Protein AF-A0A4Y8PPK1-F1 (afdb_monomer_lite)

Organism: NCBI:txid1967502

pLDDT: mean 75.08, std 20.63, range [27.09, 94.75]

Secondary structure (DSSP, 8-state):
----HHHHHHHHHTT--TT-STT--HHHHHHHHHT-HHHHHHHHHTT----HHHHHHHT-GGGGGGGB-TTSPBPGGG-----SS----SS---HHHHHHHHHHHHHHTT-HHHHHHHHHTT--TT---TT-STTTTHHHHHHHHHHHHHHTTS--S----------------

Structure (mmCIF, N/CA/C/O backbone):
data_AF-A0A4Y8PPK1-F1
#
_entry.id   AF-A0A4Y8PPK1-F1
#
loop_
_atom_site.group_PDB
_atom_site.id
_atom_site.type_symbol
_atom_site.label_atom_id
_atom_site.label_alt_id
_atom_site.label_comp_id
_atom_site.label_asym_id
_atom_site.label_entity_id
_atom_site.label_seq_id
_atom_site.pdbx_PDB_ins_code
_atom_site.Cartn_x
_atom_site.Cartn_y
_atom_site.Cartn_z
_atom_site.occupancy
_atom_site.B_iso_or_equiv
_atom_site.auth_seq_id
_atom_site.auth_comp_id
_atom_site.auth_asym_id
_atom_site.auth_atom_id
_atom_site.pdbx_PDB_model_num
ATOM 1 N N . SER A 1 1 ? 12.776 11.755 -15.980 1.00 52.03 1 SER A N 1
ATOM 2 C CA . SER A 1 1 ? 11.490 11.371 -15.370 1.00 52.03 1 SER A CA 1
ATOM 3 C C . SER A 1 1 ? 11.802 10.331 -14.316 1.00 52.03 1 SER A C 1
ATOM 5 O O . SER A 1 1 ? 12.620 9.475 -14.614 1.00 52.03 1 SER A O 1
ATOM 7 N N . ASN A 1 2 ? 11.236 10.409 -13.109 1.00 61.44 2 ASN A N 1
ATOM 8 C CA . ASN A 1 2 ? 11.439 9.364 -12.090 1.00 61.44 2 ASN A CA 1
ATOM 9 C C . ASN A 1 2 ? 10.558 8.123 -12.343 1.00 61.44 2 ASN A C 1
ATOM 11 O O . ASN A 1 2 ? 10.649 7.150 -11.605 1.00 61.44 2 ASN A O 1
ATOM 15 N N . ASP A 1 3 ? 9.715 8.167 -13.379 1.00 78.69 3 ASP A N 1
ATOM 16 C CA . ASP A 1 3 ? 8.834 7.087 -13.830 1.00 78.69 3 ASP A CA 1
ATOM 17 C C . ASP A 1 3 ? 9.440 6.376 -15.059 1.00 78.69 3 ASP A C 1
ATOM 19 O O . ASP A 1 3 ? 8.813 6.266 -16.109 1.00 78.69 3 ASP A O 1
ATOM 23 N N . ASP A 1 4 ? 10.725 6.016 -14.973 1.00 84.19 4 ASP A N 1
ATOM 24 C CA . ASP A 1 4 ? 11.454 5.335 -16.049 1.00 84.19 4 ASP A CA 1
ATOM 25 C C . ASP A 1 4 ? 11.303 3.817 -15.920 1.00 84.19 4 ASP A C 1
ATOM 27 O O . ASP A 1 4 ? 12.045 3.150 -15.195 1.00 84.19 4 ASP A O 1
ATOM 31 N N . THR A 1 5 ? 10.320 3.270 -16.631 1.00 89.56 5 THR A N 1
ATOM 32 C CA . THR A 1 5 ? 10.057 1.832 -16.643 1.00 89.56 5 THR A CA 1
ATOM 33 C C . THR A 1 5 ? 11.152 1.044 -17.349 1.00 89.56 5 THR A C 1
ATOM 35 O O . THR A 1 5 ? 11.393 -0.085 -16.949 1.00 89.56 5 THR A O 1
ATOM 38 N N . ALA A 1 6 ? 11.862 1.617 -18.327 1.00 90.56 6 ALA A N 1
ATOM 39 C CA . ALA A 1 6 ? 12.867 0.885 -19.100 1.00 90.56 6 ALA A CA 1
ATOM 40 C C . ALA A 1 6 ? 14.057 0.465 -18.225 1.00 90.56 6 ALA A C 1
ATOM 42 O O . ALA A 1 6 ? 14.527 -0.670 -18.297 1.00 90.56 6 ALA A O 1
ATOM 43 N N . THR A 1 7 ? 14.506 1.361 -17.342 1.00 89.44 7 THR A N 1
ATOM 44 C CA . THR A 1 7 ? 15.554 1.036 -16.365 1.00 89.44 7 THR A CA 1
ATOM 45 C C . THR A 1 7 ? 15.075 -0.025 -15.367 1.00 89.44 7 THR A C 1
ATOM 47 O O . THR A 1 7 ? 15.826 -0.938 -15.031 1.00 89.44 7 THR A O 1
ATOM 50 N N . VAL A 1 8 ? 13.821 0.055 -14.908 1.00 90.12 8 VAL A N 1
ATOM 51 C CA . VAL A 1 8 ? 13.252 -0.933 -13.976 1.00 90.12 8 VAL A CA 1
ATOM 52 C C . VAL A 1 8 ? 13.096 -2.303 -14.644 1.00 90.12 8 VAL A C 1
ATOM 54 O O . VAL A 1 8 ? 13.474 -3.306 -14.046 1.00 90.12 8 VAL A O 1
ATOM 57 N N . GLU A 1 9 ? 12.605 -2.358 -15.883 1.00 92.56 9 GLU A N 1
ATOM 58 C CA . GLU A 1 9 ? 12.497 -3.588 -16.676 1.00 92.56 9 GLU A CA 1
ATOM 59 C C . GLU A 1 9 ? 13.857 -4.257 -16.837 1.00 92.56 9 GLU A C 1
ATOM 61 O O . GLU A 1 9 ? 13.991 -5.427 -16.495 1.00 92.56 9 GLU A O 1
ATOM 66 N N . LEU A 1 10 ? 14.879 -3.501 -17.252 1.00 93.38 10 LEU A N 1
ATOM 67 C CA . LEU A 1 10 ? 16.241 -4.011 -17.405 1.00 93.38 10 LEU A CA 1
ATOM 68 C C . LEU A 1 10 ? 16.771 -4.642 -16.107 1.00 93.38 10 LEU A C 1
ATOM 70 O O . LEU A 1 10 ? 17.390 -5.704 -16.138 1.00 93.38 10 LEU A O 1
ATOM 74 N N . LEU A 1 11 ? 16.535 -3.997 -14.961 1.00 91.00 11 LEU A N 1
ATOM 75 C CA . LEU A 1 11 ? 16.986 -4.505 -13.666 1.00 91.00 11 LEU A CA 1
ATOM 76 C C . LEU A 1 11 ? 16.257 -5.795 -13.273 1.00 91.00 11 LEU A C 1
ATOM 78 O O . LEU A 1 11 ? 16.903 -6.748 -12.839 1.00 91.00 11 LEU A O 1
ATOM 82 N N . LEU A 1 12 ? 14.933 -5.841 -13.440 1.00 91.50 12 LEU A N 1
ATOM 83 C CA . LEU A 1 12 ? 14.132 -7.029 -13.132 1.00 91.50 12 LEU A CA 1
ATOM 84 C C . LEU A 1 12 ? 14.472 -8.197 -14.066 1.00 91.50 12 LEU A C 1
ATOM 86 O O . LEU A 1 12 ? 14.624 -9.325 -13.605 1.00 91.50 12 LEU A O 1
ATOM 90 N N . ASP A 1 13 ? 14.660 -7.926 -15.357 1.00 93.44 13 ASP A N 1
ATOM 91 C CA . ASP A 1 13 ? 15.071 -8.924 -16.350 1.00 93.44 13 ASP A CA 1
ATOM 92 C C . ASP A 1 13 ? 16.505 -9.421 -16.079 1.00 93.44 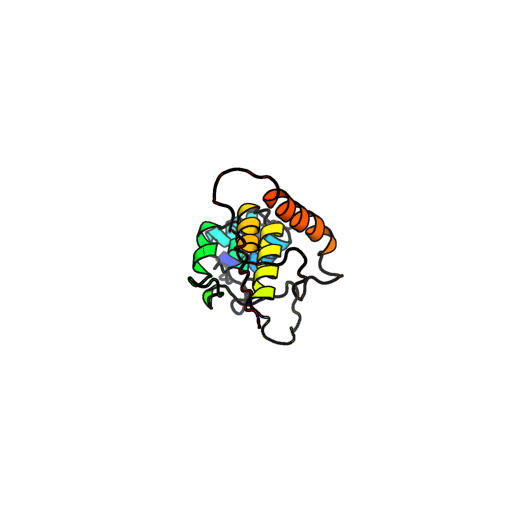13 ASP A C 1
ATOM 94 O O . ASP A 1 13 ? 16.836 -10.574 -16.353 1.00 93.44 13 ASP A O 1
ATOM 98 N N . GLY A 1 14 ? 17.339 -8.579 -15.460 1.00 93.25 14 GLY A N 1
ATOM 99 C CA . GLY A 1 14 ? 18.657 -8.929 -14.926 1.00 93.25 14 GLY A CA 1
ATOM 100 C C . GLY A 1 14 ? 18.634 -9.745 -13.626 1.00 93.25 14 GLY A C 1
ATOM 101 O O . GLY A 1 14 ? 19.698 -10.030 -13.077 1.00 93.25 14 GLY A O 1
ATOM 102 N N . GLY A 1 15 ? 17.456 -10.125 -13.123 1.00 89.44 15 GLY A N 1
ATOM 103 C CA . GLY A 1 15 ? 17.295 -10.940 -11.917 1.00 89.44 15 GLY A CA 1
ATOM 104 C C . GLY A 1 15 ? 17.223 -10.145 -10.612 1.00 89.44 15 GLY A C 1
ATOM 105 O O . GLY A 1 15 ? 17.338 -10.737 -9.537 1.00 89.44 15 GLY A O 1
ATOM 106 N N . ALA A 1 16 ? 17.037 -8.821 -10.668 1.00 88.81 16 ALA A N 1
ATOM 107 C CA . ALA A 1 16 ? 16.739 -8.052 -9.465 1.00 88.81 16 ALA A CA 1
ATOM 108 C C . ALA A 1 16 ? 15.405 -8.511 -8.851 1.00 88.81 16 ALA A C 1
ATOM 110 O O . ALA A 1 16 ? 14.424 -8.753 -9.553 1.00 88.81 16 ALA A O 1
ATOM 111 N N . SER A 1 17 ? 15.364 -8.598 -7.522 1.00 90.06 17 SER A N 1
ATOM 112 C CA . SER A 1 17 ? 14.142 -8.933 -6.790 1.00 90.06 17 SER A CA 1
ATOM 113 C C . SER A 1 17 ? 13.081 -7.843 -6.965 1.00 90.06 17 SER A C 1
ATOM 115 O O . SER A 1 17 ? 13.346 -6.664 -6.714 1.00 90.06 17 SER A O 1
ATOM 117 N N . VAL A 1 18 ? 11.863 -8.249 -7.337 1.00 90.75 18 VAL A N 1
ATOM 118 C CA . VAL A 1 18 ? 10.703 -7.350 -7.477 1.00 90.75 18 VAL A CA 1
ATOM 119 C C . VAL A 1 18 ? 10.308 -6.699 -6.148 1.00 90.75 18 VAL A C 1
ATOM 121 O O . VAL A 1 18 ? 9.905 -5.536 -6.119 1.00 90.75 18 VAL A O 1
ATOM 124 N N . ASP A 1 19 ? 10.508 -7.414 -5.041 1.00 87.88 19 ASP A N 1
ATOM 125 C CA . ASP A 1 19 ? 10.165 -6.965 -3.690 1.00 87.88 19 ASP A CA 1
ATOM 126 C C . ASP A 1 19 ? 11.333 -6.259 -2.984 1.00 87.88 19 ASP A C 1
ATOM 128 O O . ASP A 1 19 ? 11.210 -5.850 -1.830 1.00 87.88 19 ASP A O 1
ATOM 132 N N . GLY A 1 20 ? 12.459 -6.066 -3.675 1.00 82.88 20 GLY A N 1
ATOM 133 C CA . GLY A 1 20 ? 13.658 -5.465 -3.104 1.00 82.88 20 GLY A CA 1
ATOM 134 C C . GLY A 1 20 ? 14.495 -6.460 -2.303 1.00 82.88 20 GLY A C 1
ATOM 135 O O . GLY A 1 20 ? 14.444 -7.671 -2.528 1.00 82.88 20 GLY A O 1
ATOM 136 N N . LEU A 1 21 ? 15.320 -5.932 -1.402 1.00 78.50 21 LEU A N 1
ATOM 137 C CA . LEU A 1 21 ? 16.225 -6.724 -0.570 1.00 78.50 21 LEU A CA 1
ATOM 138 C C . LEU A 1 21 ? 15.538 -7.055 0.763 1.00 78.50 21 LEU A C 1
ATOM 140 O O . LEU A 1 21 ? 14.818 -6.227 1.312 1.00 78.50 21 LEU A O 1
ATOM 144 N N . ASP A 1 22 ? 15.754 -8.261 1.290 1.00 70.75 22 ASP A N 1
ATOM 145 C CA . ASP A 1 22 ? 15.246 -8.697 2.605 1.00 70.75 22 ASP A CA 1
ATOM 146 C C . ASP A 1 22 ? 13.724 -8.484 2.821 1.00 70.75 22 ASP A C 1
ATOM 148 O O . ASP A 1 22 ? 13.265 -8.126 3.920 1.00 70.75 22 ASP A O 1
ATOM 152 N N . ASP A 1 23 ? 12.931 -8.666 1.754 1.00 64.19 23 ASP A N 1
ATOM 153 C CA . ASP A 1 23 ? 11.480 -8.421 1.709 1.00 64.19 23 ASP A CA 1
ATOM 154 C C . ASP A 1 23 ? 11.087 -7.064 2.315 1.00 64.19 23 ASP A C 1
ATOM 156 O O . ASP A 1 23 ? 10.088 -6.913 3.036 1.00 64.19 23 ASP A O 1
ATOM 160 N N . ASP A 1 24 ? 11.911 -6.046 2.081 1.00 70.44 24 ASP A N 1
ATOM 161 C CA . ASP A 1 24 ? 11.640 -4.690 2.529 1.00 70.44 24 ASP A CA 1
ATOM 162 C C . ASP A 1 24 ? 10.542 -4.001 1.704 1.00 70.44 24 ASP A C 1
ATOM 164 O O . ASP A 1 24 ? 10.059 -2.943 2.111 1.00 70.44 24 ASP A O 1
ATOM 168 N N . ARG A 1 25 ? 10.113 -4.618 0.593 1.00 76.75 25 ARG A N 1
ATOM 169 C CA . ARG A 1 25 ? 9.075 -4.148 -0.340 1.00 76.75 25 ARG A CA 1
ATOM 170 C C . ARG A 1 25 ? 9.282 -2.702 -0.792 1.00 76.75 25 ARG A C 1
ATOM 172 O O . ARG A 1 25 ? 8.340 -2.006 -1.183 1.00 76.75 25 ARG A O 1
ATOM 179 N N . ARG A 1 26 ? 10.534 -2.236 -0.749 1.00 79.88 26 ARG A N 1
ATOM 180 C CA . ARG A 1 26 ? 10.895 -0.848 -1.040 1.00 79.88 26 ARG A CA 1
ATOM 181 C C . ARG A 1 26 ? 10.664 -0.429 -2.481 1.00 79.88 26 ARG A C 1
ATOM 183 O O . ARG A 1 26 ? 10.285 0.729 -2.644 1.00 79.88 26 ARG A O 1
ATOM 190 N N . PRO A 1 27 ? 10.850 -1.276 -3.515 1.00 88.06 27 PRO A N 1
ATOM 191 C CA . PRO A 1 27 ? 10.652 -0.826 -4.889 1.00 88.06 27 PRO A CA 1
ATOM 192 C C . PRO A 1 27 ? 9.245 -0.260 -5.108 1.00 88.06 27 PRO A C 1
ATOM 194 O O . PRO A 1 27 ? 9.094 0.869 -5.577 1.00 88.06 27 PRO A O 1
ATOM 197 N N . LEU A 1 28 ? 8.217 -0.996 -4.672 1.00 90.44 28 LEU A N 1
ATOM 198 C CA . LEU A 1 28 ? 6.825 -0.576 -4.824 1.00 90.44 28 LEU A CA 1
ATOM 199 C C . LEU A 1 28 ? 6.462 0.573 -3.874 1.00 90.44 28 LEU A C 1
ATOM 201 O O . LEU A 1 28 ? 5.843 1.547 -4.303 1.00 90.44 28 LEU A O 1
ATOM 205 N N . ALA A 1 29 ? 6.894 0.505 -2.611 1.00 87.75 29 ALA A N 1
ATOM 206 C CA . ALA A 1 29 ? 6.673 1.572 -1.636 1.00 87.75 29 ALA A CA 1
ATOM 207 C C . ALA A 1 29 ? 7.224 2.925 -2.128 1.00 87.75 29 ALA A C 1
ATOM 209 O O . ALA A 1 29 ? 6.545 3.952 -2.067 1.00 87.75 29 ALA A O 1
ATOM 210 N N . GLN A 1 30 ? 8.438 2.927 -2.685 1.00 86.69 30 GLN A N 1
ATOM 211 C CA . GLN A 1 30 ? 9.095 4.133 -3.181 1.00 86.69 30 GLN A CA 1
ATOM 212 C C . GLN A 1 30 ? 8.427 4.677 -4.448 1.00 86.69 30 GLN A C 1
ATOM 214 O O . GLN A 1 30 ? 8.306 5.895 -4.603 1.00 86.69 30 GLN A O 1
ATOM 219 N N . ALA A 1 31 ? 7.961 3.788 -5.331 1.00 89.31 31 ALA A N 1
ATOM 220 C CA . ALA A 1 31 ? 7.208 4.172 -6.517 1.00 89.31 31 ALA A CA 1
ATOM 221 C C . ALA A 1 31 ? 5.887 4.865 -6.138 1.00 89.31 31 ALA A C 1
ATOM 223 O O . ALA A 1 31 ? 5.585 5.930 -6.675 1.00 89.31 31 ALA A O 1
ATOM 224 N N . ILE A 1 32 ? 5.156 4.339 -5.145 1.00 88.94 32 ILE A N 1
ATOM 225 C CA . ILE A 1 32 ? 3.946 4.985 -4.604 1.00 88.94 32 ILE A CA 1
ATOM 226 C C . ILE A 1 32 ? 4.295 6.332 -3.959 1.00 88.94 32 ILE A C 1
ATOM 228 O O . ILE A 1 32 ? 3.627 7.333 -4.210 1.00 88.94 32 ILE A O 1
ATOM 232 N N . TRP A 1 33 ? 5.368 6.388 -3.165 1.00 84.75 33 TRP A N 1
ATOM 233 C CA . TRP A 1 33 ? 5.803 7.605 -2.474 1.00 84.75 33 TRP A CA 1
ATOM 234 C C . TRP A 1 33 ? 6.115 8.767 -3.426 1.00 84.75 33 TRP A C 1
ATOM 236 O O . TRP A 1 33 ? 5.779 9.915 -3.132 1.00 84.75 33 TRP A O 1
ATOM 246 N N . TYR A 1 34 ? 6.752 8.479 -4.564 1.00 83.75 34 TYR A N 1
ATOM 247 C CA . TYR A 1 34 ? 7.078 9.483 -5.581 1.00 83.75 34 TYR A CA 1
ATOM 248 C C . TYR A 1 34 ? 6.010 9.647 -6.670 1.00 83.75 34 TYR A C 1
ATOM 250 O O . TYR A 1 34 ? 6.169 10.510 -7.533 1.00 83.75 34 TYR A O 1
ATOM 258 N N . GLY A 1 35 ? 4.924 8.869 -6.629 1.00 86.25 35 GLY A N 1
ATOM 259 C CA . GLY A 1 35 ? 3.857 8.917 -7.630 1.00 86.25 35 GLY A CA 1
ATOM 260 C C . GLY A 1 35 ? 4.260 8.369 -9.005 1.00 86.25 35 GLY A C 1
ATOM 261 O O . GLY A 1 35 ? 3.664 8.754 -10.012 1.00 86.25 35 GLY A O 1
ATOM 262 N N . CYS A 1 36 ? 5.263 7.489 -9.067 1.00 89.56 36 CYS A N 1
ATOM 263 C CA . CYS A 1 36 ? 5.735 6.843 -10.296 1.00 89.56 36 CYS A CA 1
ATOM 264 C C . CYS A 1 36 ? 4.736 5.767 -10.744 1.00 89.56 36 CYS A C 1
ATOM 266 O O . CYS A 1 36 ? 4.891 4.582 -10.450 1.00 89.56 36 CYS A O 1
ATOM 268 N N . THR A 1 37 ? 3.653 6.198 -11.389 1.00 90.31 37 THR A N 1
ATOM 269 C CA . THR A 1 37 ? 2.490 5.346 -11.670 1.00 90.31 37 THR A CA 1
ATOM 270 C C . THR A 1 37 ? 2.826 4.233 -12.661 1.00 90.31 37 THR A C 1
ATOM 272 O O . THR A 1 37 ? 2.372 3.106 -12.466 1.00 90.31 37 THR A O 1
ATOM 275 N N . ALA A 1 38 ? 3.632 4.503 -13.693 1.00 92.31 38 ALA A N 1
ATOM 276 C CA . ALA A 1 38 ? 4.019 3.472 -14.654 1.00 92.31 38 ALA A CA 1
ATOM 277 C C . ALA A 1 38 ? 4.910 2.405 -13.998 1.00 92.31 38 ALA A C 1
ATOM 279 O O . ALA A 1 38 ? 4.690 1.211 -14.198 1.00 92.31 38 ALA A O 1
ATOM 280 N N . VAL A 1 39 ? 5.844 2.814 -13.133 1.00 92.50 39 VAL A N 1
ATOM 281 C CA . VAL A 1 39 ? 6.673 1.891 -12.343 1.00 92.50 39 VAL A CA 1
ATOM 282 C C . VAL A 1 39 ? 5.830 1.073 -11.357 1.00 92.50 39 VAL A C 1
ATOM 284 O O . VAL A 1 39 ? 6.062 -0.126 -11.222 1.00 92.50 39 VAL A O 1
ATOM 287 N N . VAL A 1 40 ? 4.817 1.668 -10.711 1.00 93.00 40 VAL A N 1
ATOM 288 C CA . VAL A 1 40 ? 3.865 0.926 -9.858 1.00 93.00 40 VAL A CA 1
ATOM 289 C C . VAL A 1 40 ? 3.175 -0.184 -10.655 1.00 93.00 40 VAL A C 1
ATOM 291 O O . VAL A 1 40 ? 3.158 -1.331 -10.212 1.00 93.00 40 VAL A O 1
ATOM 294 N N . GLN A 1 41 ? 2.636 0.133 -11.837 1.00 93.69 41 GLN A N 1
ATOM 295 C CA . GLN A 1 41 ? 1.952 -0.858 -12.676 1.00 93.69 41 GLN A CA 1
ATOM 296 C C . GLN A 1 41 ? 2.898 -1.962 -13.151 1.00 93.69 41 GLN A C 1
ATOM 298 O O . GLN A 1 41 ? 2.530 -3.135 -13.133 1.00 93.69 41 GLN A O 1
ATOM 303 N N . LEU A 1 42 ? 4.130 -1.605 -13.518 1.00 94.12 42 LEU A N 1
ATOM 304 C CA . LEU A 1 42 ? 5.151 -2.570 -13.907 1.00 94.12 42 LEU A CA 1
ATOM 305 C C . LEU A 1 42 ? 5.474 -3.541 -12.763 1.00 94.12 42 LEU A C 1
ATOM 307 O O . LEU A 1 42 ? 5.435 -4.750 -12.964 1.00 94.12 42 LEU A O 1
ATOM 311 N N . LEU A 1 43 ? 5.753 -3.037 -11.558 1.00 92.88 43 LEU A N 1
ATOM 312 C CA . LEU A 1 43 ? 6.079 -3.883 -10.404 1.00 92.88 43 LEU A CA 1
ATOM 313 C C . LEU A 1 43 ? 4.918 -4.821 -10.041 1.00 92.88 43 LEU A C 1
ATOM 315 O O . LEU A 1 43 ? 5.138 -6.002 -9.774 1.00 92.88 43 LEU A O 1
ATOM 319 N N . LEU A 1 44 ? 3.676 -4.333 -10.113 1.00 94.06 44 LEU A N 1
ATOM 320 C CA . LEU A 1 44 ? 2.482 -5.162 -9.929 1.00 94.06 44 LEU A CA 1
ATOM 321 C C . LEU A 1 44 ? 2.362 -6.256 -10.998 1.00 94.06 44 LEU A C 1
ATOM 323 O O . LEU A 1 44 ? 2.094 -7.409 -10.662 1.00 94.06 44 LEU A O 1
ATOM 327 N N . ALA A 1 45 ? 2.604 -5.928 -12.270 1.00 94.62 45 ALA A N 1
ATOM 328 C CA . ALA A 1 45 ? 2.581 -6.897 -13.368 1.00 94.62 45 ALA A CA 1
ATOM 329 C C . ALA A 1 45 ? 3.671 -7.973 -13.230 1.00 94.62 45 ALA A C 1
ATOM 331 O O . ALA A 1 45 ? 3.489 -9.103 -13.679 1.00 94.62 45 ALA A O 1
ATOM 332 N N . ARG A 1 46 ? 4.789 -7.638 -12.576 1.00 93.19 46 ARG A N 1
ATOM 333 C CA . ARG A 1 46 ? 5.889 -8.560 -12.258 1.00 93.19 46 ARG A CA 1
ATOM 334 C C . ARG A 1 46 ? 5.669 -9.340 -10.955 1.00 93.19 46 ARG A C 1
ATOM 336 O O . ARG A 1 46 ? 6.546 -10.096 -10.555 1.00 93.19 46 ARG A O 1
ATOM 343 N N . GLY A 1 47 ? 4.499 -9.202 -10.327 1.00 91.50 47 GLY A N 1
ATOM 344 C CA . GLY A 1 47 ? 4.095 -10.008 -9.176 1.00 91.50 47 GLY A CA 1
ATOM 345 C C . GLY A 1 47 ? 4.587 -9.491 -7.827 1.00 91.50 47 GLY A C 1
ATOM 346 O O . GLY A 1 47 ? 4.765 -10.300 -6.921 1.00 91.50 47 GLY A O 1
ATOM 347 N N . ALA A 1 48 ? 4.799 -8.177 -7.683 1.00 91.88 48 ALA A N 1
ATOM 348 C CA . ALA A 1 48 ? 5.151 -7.572 -6.398 1.00 91.88 48 ALA A CA 1
ATOM 349 C C . ALA A 1 48 ? 4.182 -8.003 -5.283 1.00 91.88 48 ALA A C 1
ATOM 351 O O . ALA A 1 48 ? 2.956 -7.922 -5.440 1.00 91.88 48 ALA A O 1
ATOM 352 N N . SER A 1 49 ? 4.727 -8.441 -4.147 1.00 91.00 49 SER A N 1
ATOM 353 C CA . SER A 1 49 ? 3.917 -8.875 -3.014 1.00 91.00 49 SER A CA 1
ATOM 354 C C . SER A 1 49 ? 3.271 -7.683 -2.309 1.00 91.00 49 SER A C 1
ATOM 356 O O . SER A 1 49 ? 3.889 -6.644 -2.069 1.00 91.00 49 SER A O 1
ATOM 358 N N . LEU A 1 50 ? 1.996 -7.840 -1.952 1.00 92.50 50 LEU A N 1
ATOM 359 C CA . LEU A 1 50 ? 1.214 -6.799 -1.297 1.00 92.50 50 LEU A CA 1
ATOM 360 C C . LEU A 1 50 ? 0.922 -7.191 0.145 1.00 92.50 50 LEU A C 1
ATOM 362 O O . LEU A 1 50 ? 0.349 -8.244 0.415 1.00 92.50 50 LEU A O 1
ATOM 366 N N . ASP A 1 51 ? 1.297 -6.312 1.064 1.00 92.44 51 ASP A N 1
ATOM 367 C CA . ASP A 1 51 ? 0.786 -6.291 2.429 1.00 92.44 51 ASP A CA 1
ATOM 368 C C . ASP A 1 51 ? -0.257 -5.175 2.584 1.00 92.44 51 ASP A C 1
ATOM 370 O O . ASP A 1 51 ? -0.654 -4.546 1.602 1.00 92.44 51 ASP A O 1
ATOM 374 N N . LEU A 1 52 ? -0.726 -4.925 3.810 1.00 93.00 52 LEU A N 1
ATOM 375 C CA . LEU A 1 52 ? -1.772 -3.933 4.064 1.00 93.00 52 LEU A CA 1
ATOM 376 C C . LEU A 1 52 ? -1.390 -2.540 3.548 1.00 93.00 52 LEU A C 1
ATOM 378 O O . LEU A 1 52 ? -2.229 -1.841 2.982 1.00 93.00 52 LEU A O 1
ATOM 382 N N . GLU A 1 53 ? -0.136 -2.140 3.754 1.00 91.31 53 GLU A N 1
ATOM 383 C CA . GLU A 1 53 ? 0.379 -0.833 3.357 1.00 91.31 53 GLU A CA 1
ATOM 384 C C . GLU A 1 53 ? 0.346 -0.667 1.835 1.00 91.31 53 GLU A C 1
ATOM 386 O O . GLU A 1 53 ? -0.214 0.304 1.320 1.00 91.31 53 GLU A O 1
ATOM 391 N N . LEU A 1 54 ? 0.899 -1.641 1.111 1.00 92.75 54 LEU A N 1
ATOM 392 C CA . LEU A 1 54 ? 1.013 -1.577 -0.344 1.00 92.75 54 LEU A CA 1
ATOM 393 C C . LEU A 1 54 ? -0.311 -1.857 -1.042 1.00 92.75 54 LEU A C 1
ATOM 395 O O . LEU A 1 54 ? -0.606 -1.228 -2.056 1.00 92.75 54 LEU A O 1
ATOM 399 N N . ALA A 1 55 ? -1.151 -2.738 -0.498 1.00 94.44 55 ALA A N 1
ATOM 400 C CA . ALA A 1 55 ? -2.512 -2.925 -0.988 1.00 94.44 55 ALA A CA 1
ATOM 401 C C . ALA A 1 55 ? -3.312 -1.621 -0.863 1.00 94.44 55 ALA A C 1
ATOM 403 O O . ALA A 1 55 ? -3.983 -1.211 -1.809 1.00 94.44 55 ALA A O 1
ATOM 404 N N . ALA A 1 56 ? -3.178 -0.915 0.263 1.00 93.38 56 ALA A N 1
ATOM 405 C CA . ALA A 1 56 ? -3.816 0.380 0.449 1.00 93.38 56 ALA A CA 1
ATOM 406 C C . ALA A 1 56 ? -3.273 1.428 -0.536 1.00 93.38 56 ALA A C 1
ATOM 408 O O . ALA A 1 56 ? -4.056 2.117 -1.190 1.00 93.38 56 ALA A O 1
ATOM 409 N N . GLY A 1 57 ? -1.947 1.512 -0.695 1.00 91.69 57 GLY A N 1
ATOM 410 C CA . GLY A 1 57 ? -1.303 2.471 -1.595 1.00 91.69 57 GLY A CA 1
ATOM 411 C C . GLY A 1 57 ? -1.469 2.191 -3.087 1.00 91.69 57 GLY A C 1
ATOM 412 O O . GLY A 1 57 ? -1.413 3.115 -3.887 1.00 91.69 57 GLY A O 1
ATOM 413 N N . THR A 1 58 ? -1.730 0.951 -3.482 1.00 93.25 58 THR A N 1
ATOM 414 C CA . THR A 1 58 ? -2.067 0.601 -4.874 1.00 93.25 58 THR A CA 1
ATOM 415 C C . THR A 1 58 ? -3.571 0.626 -5.141 1.00 93.25 58 THR A C 1
ATOM 417 O O . THR A 1 58 ? -3.997 0.438 -6.277 1.00 93.25 58 THR A O 1
ATOM 420 N N . GLY A 1 59 ? -4.390 0.865 -4.110 1.00 92.44 59 GLY A N 1
ATOM 421 C CA . GLY A 1 59 ? -5.847 0.870 -4.219 1.00 92.44 59 GLY A CA 1
ATOM 422 C C . GLY A 1 59 ? -6.470 -0.518 -4.382 1.00 92.44 59 GLY A C 1
ATOM 423 O O . GLY A 1 59 ? -7.606 -0.621 -4.835 1.00 92.44 59 GLY A O 1
ATOM 424 N N . ARG A 1 60 ? -5.767 -1.587 -3.996 1.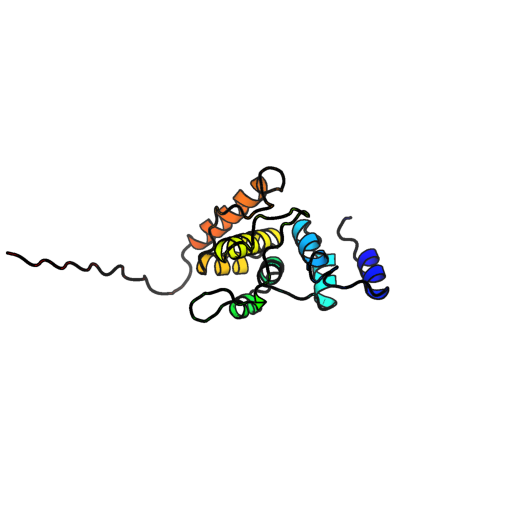00 93.38 60 ARG A N 1
ATOM 425 C CA . ARG A 1 60 ? -6.268 -2.971 -3.977 1.00 93.38 60 ARG A CA 1
ATOM 426 C C . ARG A 1 60 ? -7.177 -3.215 -2.772 1.00 93.38 60 ARG A C 1
ATOM 428 O O . ARG A 1 60 ? -6.846 -3.952 -1.843 1.00 93.38 60 ARG A O 1
ATOM 435 N N . VAL A 1 61 ? -8.329 -2.544 -2.779 1.00 93.25 61 VAL A N 1
ATOM 436 C CA . VAL A 1 61 ? -9.344 -2.599 -1.710 1.00 93.25 61 VAL A CA 1
ATOM 437 C C . VAL A 1 61 ? -9.876 -4.020 -1.509 1.00 93.25 61 VAL A C 1
ATOM 439 O O . VAL A 1 61 ? -10.202 -4.397 -0.387 1.00 93.25 61 VAL A O 1
ATOM 442 N N . ASP A 1 62 ? -9.885 -4.824 -2.574 1.00 94.75 62 ASP A N 1
ATOM 443 C CA . ASP A 1 62 ? -10.236 -6.245 -2.573 1.00 94.75 62 ASP A CA 1
ATOM 444 C C . ASP A 1 62 ? -9.381 -7.078 -1.605 1.00 94.75 62 ASP A C 1
ATOM 446 O O . ASP A 1 62 ? -9.880 -8.033 -1.013 1.00 94.75 62 ASP A O 1
ATOM 450 N N . LEU A 1 63 ? -8.119 -6.689 -1.393 1.00 94.69 63 LEU A N 1
ATOM 451 C CA . LEU A 1 63 ? -7.184 -7.392 -0.511 1.00 94.69 63 LEU A CA 1
ATOM 452 C C . LEU A 1 63 ? -7.221 -6.885 0.934 1.00 94.69 63 LEU A C 1
ATOM 454 O O . LEU A 1 63 ? -6.757 -7.567 1.843 1.00 94.69 63 LEU A O 1
ATOM 458 N N . LEU A 1 64 ? -7.769 -5.694 1.189 1.00 93.75 64 LEU A N 1
ATOM 459 C CA . LEU A 1 64 ? -7.736 -5.112 2.532 1.00 93.75 64 LEU A CA 1
ATOM 460 C C . LEU A 1 64 ? -8.419 -5.987 3.597 1.00 93.75 64 LEU A C 1
ATOM 462 O O . LEU A 1 64 ? -7.878 -6.064 4.699 1.00 93.75 64 LEU A O 1
ATOM 466 N N . PRO A 1 65 ? -9.545 -6.678 3.332 1.00 94.44 65 PRO A N 1
ATOM 467 C CA . PRO A 1 65 ? -10.158 -7.589 4.298 1.00 94.44 65 PRO A CA 1
ATOM 468 C C . PRO A 1 65 ? -9.285 -8.763 4.726 1.00 94.44 65 PRO A C 1
ATOM 470 O O . PRO A 1 65 ? -9.320 -9.105 5.904 1.00 94.44 65 PRO A O 1
ATOM 473 N N . SER A 1 66 ? -8.454 -9.326 3.842 1.00 94.56 66 SER A N 1
ATOM 474 C CA . SER A 1 66 ? -7.654 -10.518 4.171 1.00 94.56 66 SER A CA 1
ATOM 475 C C . SER A 1 66 ? -6.538 -10.263 5.184 1.00 94.56 66 SER A C 1
ATOM 477 O O . SER A 1 66 ? -5.908 -11.202 5.656 1.00 94.56 66 SER A O 1
ATOM 479 N N . PHE A 1 67 ? -6.268 -9.001 5.516 1.00 94.06 67 PHE A N 1
ATOM 480 C CA . PHE A 1 67 ? -5.244 -8.607 6.484 1.00 9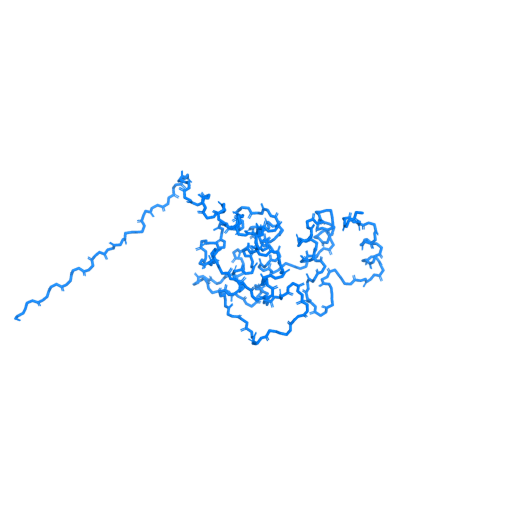4.06 67 PHE A CA 1
ATOM 481 C C . PHE A 1 67 ? -5.760 -8.487 7.920 1.00 94.06 67 PHE A C 1
ATOM 483 O O . PHE A 1 67 ? -4.982 -8.177 8.823 1.00 94.06 67 PHE A O 1
ATOM 490 N N . PHE A 1 68 ? -7.050 -8.731 8.141 1.00 93.06 68 PHE A N 1
ATOM 491 C CA . PHE A 1 68 ? -7.688 -8.603 9.442 1.00 93.06 68 PHE A CA 1
ATOM 492 C C . PHE A 1 68 ? -8.365 -9.908 9.839 1.00 93.06 68 PHE A C 1
ATOM 494 O O . PHE A 1 68 ? -8.929 -10.598 8.994 1.00 93.06 68 PHE A O 1
ATOM 501 N N . ALA A 1 69 ? -8.336 -10.215 11.130 1.00 91.75 69 ALA A N 1
ATOM 502 C CA . ALA A 1 69 ? -9.209 -11.217 11.715 1.00 91.75 69 ALA A CA 1
ATOM 503 C C . ALA A 1 69 ? -10.638 -10.668 11.884 1.00 91.75 69 ALA A C 1
ATOM 505 O O . ALA A 1 69 ? -10.885 -9.464 11.744 1.00 91.75 69 ALA A O 1
ATOM 506 N N . ASP A 1 70 ? -11.574 -11.552 12.232 1.00 88.06 70 ASP A N 1
ATOM 507 C CA . ASP A 1 70 ? -12.989 -11.213 12.435 1.00 88.06 70 ASP A CA 1
ATOM 508 C C . ASP A 1 70 ? -13.207 -10.193 13.567 1.00 88.06 70 ASP A C 1
ATOM 510 O O . ASP A 1 70 ? -1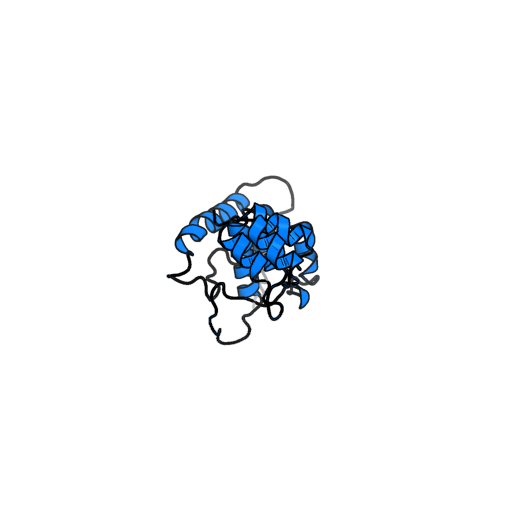4.153 -9.407 13.531 1.00 88.06 70 ASP A O 1
ATOM 514 N N . ASP A 1 71 ? -12.306 -10.164 14.552 1.00 86.38 71 ASP A N 1
ATOM 515 C CA . ASP A 1 71 ? -12.310 -9.210 15.667 1.00 86.38 71 ASP A CA 1
ATOM 516 C C . ASP A 1 71 ? -11.670 -7.850 15.318 1.00 86.38 71 ASP A C 1
ATOM 518 O O . ASP A 1 71 ? -11.647 -6.935 16.143 1.00 86.38 71 ASP A O 1
ATOM 522 N N . GLY A 1 72 ? -11.165 -7.695 14.089 1.00 83.69 72 GLY A N 1
ATOM 523 C CA . GLY A 1 72 ? -10.495 -6.487 13.616 1.00 83.69 72 GLY A CA 1
ATOM 524 C C . GLY A 1 72 ? -9.010 -6.396 13.978 1.00 83.69 72 GLY A C 1
ATOM 525 O O . GLY A 1 72 ? -8.390 -5.363 13.706 1.00 83.69 72 GLY A O 1
ATOM 526 N N . THR A 1 73 ? -8.412 -7.440 14.556 1.00 88.88 73 THR A N 1
ATOM 527 C CA . THR A 1 73 ? -6.962 -7.496 14.785 1.00 88.88 73 THR A CA 1
ATOM 528 C C . THR A 1 73 ? -6.197 -7.694 13.477 1.00 88.88 73 THR A C 1
ATOM 530 O O . THR A 1 73 ? -6.666 -8.360 12.552 1.00 88.88 73 THR A O 1
ATOM 533 N N . LEU A 1 74 ? -5.013 -7.086 13.367 1.00 89.31 74 LEU A N 1
ATOM 534 C CA . LEU A 1 74 ? -4.154 -7.253 12.196 1.00 89.31 74 LEU A CA 1
ATOM 535 C C . LEU A 1 74 ? -3.468 -8.615 12.213 1.00 89.31 74 LEU A C 1
ATOM 537 O O . LEU A 1 74 ? -2.734 -8.953 13.142 1.00 89.31 74 LEU A O 1
ATOM 541 N N . LEU A 1 75 ? -3.626 -9.350 11.118 1.00 90.88 75 LEU A N 1
ATOM 542 C CA . LEU A 1 75 ? -2.947 -10.620 10.911 1.00 90.88 75 LEU A CA 1
ATOM 543 C C . LEU A 1 75 ? -1.451 -10.407 10.631 1.00 90.88 75 LEU A C 1
ATOM 545 O O . LEU A 1 75 ? -1.004 -9.338 10.198 1.00 90.88 75 LEU A O 1
ATOM 549 N N . ALA A 1 76 ? -0.657 -11.463 10.821 1.00 85.38 76 ALA A N 1
ATOM 550 C CA . ALA A 1 76 ? 0.777 -11.446 10.517 1.00 85.38 76 ALA A CA 1
ATOM 551 C C . ALA A 1 76 ? 1.059 -11.092 9.041 1.00 85.38 76 ALA A C 1
ATOM 553 O O . ALA A 1 76 ? 2.015 -10.378 8.741 1.00 85.38 76 ALA A O 1
ATOM 554 N N . GLY A 1 77 ? 0.171 -11.509 8.128 1.00 84.12 77 GLY A N 1
ATOM 555 C CA . GLY A 1 77 ? 0.250 -11.198 6.697 1.00 84.12 77 GLY A CA 1
ATOM 556 C C . GLY A 1 77 ? 0.072 -9.715 6.353 1.00 84.12 77 GLY A C 1
ATOM 557 O O . GLY A 1 77 ? 0.426 -9.305 5.255 1.00 84.12 77 GLY A O 1
ATOM 558 N N . ALA A 1 78 ? -0.407 -8.882 7.285 1.00 85.62 78 ALA A N 1
ATOM 559 C CA . ALA A 1 78 ? -0.612 -7.451 7.058 1.00 85.62 78 ALA A CA 1
ATOM 560 C C . ALA A 1 78 ? 0.692 -6.633 6.967 1.00 85.62 78 ALA A C 1
ATOM 562 O O . ALA A 1 78 ? 0.636 -5.421 6.786 1.00 85.62 78 ALA A O 1
ATOM 563 N N . GLY A 1 79 ? 1.860 -7.276 7.082 1.00 84.00 79 GLY A N 1
ATOM 564 C CA . GLY A 1 79 ? 3.174 -6.647 6.916 1.00 84.00 79 GLY A CA 1
ATOM 565 C C . GLY A 1 79 ? 3.632 -5.863 8.144 1.00 84.00 79 GLY A C 1
ATOM 566 O O . GLY A 1 79 ? 2.825 -5.436 8.962 1.00 84.00 79 GLY A O 1
ATOM 567 N N . ARG A 1 80 ? 4.941 -5.684 8.305 1.00 82.69 80 ARG A N 1
ATOM 568 C CA . ARG A 1 80 ? 5.519 -4.885 9.398 1.00 82.69 80 ARG A CA 1
ATOM 569 C C . ARG A 1 80 ? 5.502 -3.400 9.044 1.00 82.69 80 ARG A C 1
ATOM 571 O O . ARG A 1 80 ? 5.486 -3.050 7.869 1.00 82.69 80 ARG A O 1
ATOM 578 N N . HIS A 1 81 ? 5.552 -2.529 10.044 1.00 78.06 81 HIS A N 1
ATOM 579 C CA . HIS A 1 81 ? 5.743 -1.104 9.788 1.00 78.06 81 HIS A CA 1
ATOM 580 C C . HIS A 1 81 ? 7.133 -0.864 9.190 1.00 78.06 81 HIS A C 1
ATOM 582 O O . HIS A 1 81 ? 8.145 -1.231 9.794 1.00 78.06 81 HIS A O 1
ATOM 588 N N . ARG A 1 82 ? 7.193 -0.218 8.022 1.00 77.19 82 ARG A N 1
ATOM 589 C CA . ARG A 1 82 ? 8.451 0.125 7.356 1.00 77.19 82 ARG A CA 1
ATOM 590 C C . ARG A 1 82 ? 8.575 1.644 7.233 1.00 77.19 82 ARG A C 1
ATOM 592 O O . ARG A 1 82 ? 7.816 2.258 6.487 1.00 77.19 82 ARG A O 1
ATOM 599 N N . PRO A 1 83 ? 9.519 2.284 7.944 1.00 68.88 83 PRO A N 1
ATOM 600 C CA . PRO A 1 83 ? 9.734 3.709 7.768 1.00 68.88 83 PRO A CA 1
ATOM 601 C C . PRO A 1 83 ? 10.267 3.989 6.345 1.00 68.88 83 PRO A C 1
ATOM 603 O O . PRO A 1 83 ? 11.060 3.209 5.811 1.00 68.88 83 PRO A O 1
ATOM 606 N N . PRO A 1 84 ? 9.883 5.125 5.737 1.00 63.66 84 PRO A N 1
ATOM 607 C CA . PRO A 1 84 ? 10.160 5.461 4.338 1.00 63.66 84 PRO A CA 1
ATOM 608 C C . PRO A 1 84 ? 11.637 5.811 4.122 1.00 63.66 84 PRO A C 1
ATOM 610 O O . PRO A 1 84 ? 12.128 5.850 3.001 1.00 63.66 84 PRO A O 1
ATOM 613 N N . VAL A 1 85 ? 12.363 6.061 5.210 1.00 62.03 85 VAL A N 1
ATOM 614 C CA . VAL A 1 85 ? 13.814 6.216 5.245 1.00 62.03 85 VAL A CA 1
ATOM 615 C C . VAL A 1 85 ? 14.388 5.155 6.172 1.00 62.03 85 VAL A C 1
ATOM 617 O O . VAL A 1 85 ? 13.777 4.842 7.194 1.00 62.03 85 VAL A O 1
ATOM 620 N N . ASN A 1 86 ? 15.564 4.619 5.827 1.00 56.38 86 ASN A N 1
ATOM 621 C CA . ASN A 1 86 ? 16.324 3.718 6.694 1.00 56.38 86 ASN A CA 1
ATOM 622 C C . ASN A 1 86 ? 16.609 4.407 8.032 1.00 56.38 86 ASN A C 1
ATOM 624 O O . ASN A 1 86 ? 17.544 5.192 8.165 1.00 56.38 86 ASN A O 1
ATOM 628 N N . GLY A 1 87 ? 15.761 4.130 9.012 1.00 55.91 87 GLY A N 1
ATOM 629 C CA . GLY A 1 87 ? 15.866 4.616 10.372 1.00 55.91 87 GLY A CA 1
ATOM 630 C C . GLY A 1 87 ? 15.527 3.472 11.305 1.00 55.91 87 GLY A C 1
ATOM 631 O O . GLY A 1 87 ? 14.526 2.785 11.106 1.00 55.91 87 GLY A O 1
ATOM 632 N N . SER A 1 88 ? 16.377 3.254 12.303 1.00 55.25 88 SER A N 1
ATOM 633 C CA . SER A 1 88 ? 16.073 2.304 13.366 1.00 55.25 88 SER A CA 1
ATOM 634 C C . SER A 1 88 ? 14.903 2.852 14.180 1.00 55.25 88 SER A C 1
ATOM 636 O O . SER A 1 88 ? 14.964 3.984 14.670 1.00 55.25 88 SER A O 1
ATOM 638 N N . LEU A 1 89 ? 13.824 2.079 14.272 1.00 58.28 89 LEU A N 1
ATOM 639 C CA . LEU A 1 89 ? 12.679 2.409 15.109 1.00 58.28 89 LEU A CA 1
ATOM 640 C C . LEU A 1 89 ? 12.853 1.766 16.488 1.00 58.28 89 LEU A C 1
ATOM 642 O O . LEU A 1 89 ? 13.328 0.632 16.575 1.00 58.28 89 LEU A O 1
ATOM 646 N N . PRO A 1 90 ? 12.481 2.459 17.576 1.00 52.12 90 PRO A N 1
ATOM 647 C CA . PRO A 1 90 ? 12.458 1.847 18.894 1.00 52.12 90 PRO A CA 1
ATOM 648 C C . PRO A 1 90 ? 11.272 0.869 18.981 1.00 52.12 90 PRO A C 1
ATOM 650 O O . PRO A 1 90 ? 10.153 1.273 19.280 1.00 52.12 90 PRO A O 1
ATOM 653 N N . GLY A 1 91 ? 11.537 -0.416 18.731 1.00 60.94 91 GLY A N 1
ATOM 654 C CA . GLY A 1 91 ? 10.576 -1.517 18.881 1.00 60.94 91 GLY A CA 1
ATOM 655 C C . GLY A 1 91 ? 9.676 -1.775 17.666 1.00 60.94 91 GLY A C 1
ATOM 656 O O . GLY A 1 91 ? 9.606 -0.970 16.740 1.00 60.94 91 GLY A O 1
ATOM 657 N N . GLU A 1 92 ? 8.990 -2.925 17.684 1.00 60.53 92 GLU A N 1
ATOM 658 C CA . GLU A 1 92 ? 7.928 -3.257 16.726 1.00 60.53 92 GLU A CA 1
ATOM 659 C C . GLU A 1 92 ? 6.694 -2.410 17.058 1.00 60.53 92 GLU A C 1
ATOM 661 O O . GLU A 1 92 ? 6.122 -2.558 18.144 1.00 60.53 92 GLU A O 1
ATOM 666 N N . PRO A 1 93 ? 6.287 -1.485 16.180 1.00 67.25 93 PRO A N 1
ATOM 667 C CA . PRO A 1 93 ? 5.193 -0.595 16.501 1.00 67.25 93 PRO A CA 1
ATOM 668 C C . PRO A 1 93 ? 3.854 -1.342 16.457 1.00 67.25 93 PRO A C 1
ATOM 670 O O . PRO A 1 93 ? 3.654 -2.289 15.692 1.00 67.25 93 PRO A O 1
ATOM 673 N N . GLY A 1 94 ? 2.930 -0.911 17.315 1.00 77.75 94 GLY A N 1
ATOM 674 C CA . GLY A 1 94 ? 1.630 -1.555 17.483 1.00 77.75 94 GLY A CA 1
ATOM 675 C C . GLY A 1 94 ? 0.740 -1.487 16.237 1.00 77.75 94 GLY A C 1
ATOM 676 O O . GLY A 1 94 ? 1.033 -0.806 15.252 1.00 77.75 94 GLY A O 1
ATOM 677 N N . GLN A 1 95 ? -0.399 -2.179 16.302 1.00 83.00 95 GLN A N 1
ATOM 678 C CA . GLN A 1 95 ? -1.406 -2.208 15.234 1.00 83.00 95 GLN A CA 1
ATOM 679 C C . GLN A 1 95 ? -1.834 -0.801 14.775 1.00 83.00 95 GLN A C 1
ATOM 681 O O . GLN A 1 95 ? -1.964 -0.570 13.573 1.00 83.00 95 GLN A O 1
ATOM 686 N N . ASP A 1 96 ? -1.975 0.148 15.701 1.00 84.38 96 ASP A N 1
ATOM 687 C CA . ASP A 1 96 ? -2.370 1.529 15.396 1.00 84.38 96 ASP A CA 1
ATOM 688 C C . ASP A 1 96 ? -1.371 2.248 14.481 1.00 84.38 96 ASP A C 1
ATOM 690 O O . ASP A 1 96 ? -1.769 2.976 13.570 1.00 84.38 96 ASP A O 1
ATOM 694 N N . GLU A 1 97 ? -0.071 2.008 14.667 1.00 83.75 97 GLU A N 1
ATOM 695 C CA . GLU A 1 97 ? 0.971 2.603 13.829 1.00 83.75 97 GLU A CA 1
ATOM 696 C C . GLU A 1 97 ? 0.926 2.025 12.410 1.00 83.75 97 GLU A C 1
ATOM 698 O O . GLU A 1 97 ? 1.046 2.758 11.431 1.00 83.75 97 GLU A O 1
ATOM 703 N N . ARG A 1 98 ? 0.691 0.712 12.285 1.00 87.88 98 ARG A N 1
ATOM 704 C CA . ARG A 1 98 ? 0.561 0.019 10.991 1.00 87.88 98 ARG A CA 1
ATOM 705 C C . ARG A 1 98 ? -0.680 0.490 10.229 1.00 87.88 98 ARG A C 1
ATOM 707 O O . ARG A 1 98 ? -0.618 0.699 9.020 1.00 87.88 98 ARG A O 1
ATOM 714 N N . LEU A 1 99 ? -1.791 0.722 10.929 1.00 89.44 99 LEU A N 1
ATOM 715 C CA . LEU A 1 99 ? -3.001 1.305 10.341 1.00 89.44 99 LEU A CA 1
ATOM 716 C C . LEU A 1 99 ? -2.790 2.754 9.904 1.00 89.44 99 LEU A C 1
ATOM 718 O O . LEU A 1 99 ? -3.193 3.127 8.801 1.00 89.44 99 LEU A O 1
ATOM 722 N N . ALA A 1 100 ? -2.137 3.563 10.741 1.00 87.56 100 ALA A N 1
ATOM 723 C CA . ALA A 1 100 ? -1.776 4.931 10.390 1.00 87.56 100 ALA A CA 1
ATOM 724 C C . ALA A 1 100 ? -0.889 4.958 9.143 1.00 87.56 100 ALA A C 1
ATOM 726 O O . ALA A 1 100 ? -1.106 5.770 8.246 1.00 87.56 100 ALA A O 1
ATOM 727 N N . GLN A 1 101 ? 0.059 4.028 9.060 1.00 87.44 101 GLN A N 1
ATOM 728 C CA . GLN A 1 101 ? 0.962 3.887 7.935 1.00 87.44 101 GLN A CA 1
ATOM 729 C C . GLN A 1 101 ? 0.243 3.532 6.633 1.00 87.44 101 GLN A C 1
ATOM 731 O O . GLN A 1 101 ? 0.394 4.226 5.625 1.00 87.44 101 GLN A O 1
ATOM 736 N N . ALA A 1 102 ? -0.592 2.493 6.664 1.00 91.31 102 ALA A N 1
ATOM 737 C CA . ALA A 1 102 ? -1.398 2.098 5.516 1.00 91.31 102 ALA A CA 1
ATOM 738 C C . ALA A 1 102 ? -2.311 3.244 5.049 1.00 91.31 102 ALA A C 1
ATOM 740 O O . ALA A 1 102 ? -2.495 3.444 3.848 1.00 91.31 102 ALA A O 1
ATOM 741 N N . LEU A 1 103 ? -2.825 4.054 5.984 1.00 90.81 103 LEU A N 1
ATOM 742 C CA . LEU A 1 103 ? -3.624 5.231 5.652 1.00 90.81 103 LEU A CA 1
ATOM 743 C C . LEU A 1 103 ? -2.795 6.294 4.914 1.00 90.81 103 LEU A C 1
ATOM 745 O O . LEU A 1 103 ? -3.303 6.908 3.975 1.00 90.81 103 LEU A O 1
ATOM 749 N N . VAL A 1 104 ? -1.526 6.500 5.287 1.00 86.56 104 VAL A N 1
ATOM 750 C CA . VAL A 1 104 ? -0.623 7.397 4.543 1.00 86.56 104 VAL A CA 1
ATOM 751 C C . VAL A 1 104 ? -0.433 6.907 3.113 1.00 86.56 104 VAL A C 1
ATOM 753 O O . VAL A 1 104 ? -0.539 7.705 2.182 1.00 86.56 104 VAL A O 1
ATOM 756 N N . TYR A 1 105 ? -0.196 5.610 2.921 1.00 88.62 105 TYR A N 1
ATOM 757 C CA . TYR A 1 105 ? -0.006 5.050 1.585 1.00 88.62 105 TYR A CA 1
ATOM 758 C C . TYR A 1 105 ? -1.276 5.092 0.739 1.00 88.62 105 TYR A C 1
ATOM 760 O O . TYR A 1 105 ? -1.186 5.493 -0.417 1.00 88.62 105 TYR A O 1
ATOM 768 N N . ALA A 1 106 ? -2.456 4.813 1.304 1.00 91.38 106 ALA A N 1
ATOM 769 C CA . ALA A 1 106 ? -3.733 5.007 0.606 1.00 91.38 106 ALA A CA 1
ATOM 770 C C . ALA A 1 106 ? -3.875 6.431 0.057 1.00 91.38 106 ALA A C 1
ATOM 772 O O . ALA A 1 106 ? -4.318 6.643 -1.070 1.00 91.38 106 ALA A O 1
ATOM 773 N N . VAL A 1 107 ? -3.460 7.417 0.854 1.00 88.25 107 VAL A N 1
ATOM 774 C CA . VAL A 1 107 ? -3.489 8.829 0.473 1.00 88.25 107 VAL A CA 1
ATOM 775 C C . VAL A 1 107 ? -2.454 9.155 -0.604 1.00 88.25 107 VAL A C 1
ATOM 777 O O . VAL A 1 107 ? -2.777 9.889 -1.535 1.00 88.25 107 VAL A O 1
ATOM 780 N N . LEU A 1 108 ? -1.236 8.619 -0.503 1.00 84.94 108 LEU A N 1
ATOM 781 C CA . LEU A 1 108 ? -0.184 8.794 -1.512 1.00 84.94 108 LEU A CA 1
ATOM 782 C C . LEU A 1 108 ? -0.569 8.183 -2.860 1.00 84.94 108 LEU A C 1
ATOM 784 O O . LEU A 1 108 ? -0.373 8.811 -3.894 1.00 84.94 108 LEU A O 1
ATOM 788 N N . GLY A 1 109 ? -1.174 6.998 -2.829 1.00 85.38 109 GLY A N 1
ATOM 789 C CA . GLY A 1 109 ? -1.727 6.325 -3.999 1.00 85.38 109 GLY A CA 1
ATOM 790 C C . GLY A 1 109 ? -3.025 6.930 -4.529 1.00 85.38 109 GLY A C 1
ATOM 791 O O . GLY A 1 109 ? -3.504 6.528 -5.584 1.00 85.38 109 GLY A O 1
ATOM 792 N N . GLY A 1 110 ? -3.628 7.875 -3.801 1.00 87.19 110 GLY A N 1
ATOM 793 C CA . GLY A 1 110 ? -4.883 8.517 -4.190 1.00 87.19 110 GLY A CA 1
ATOM 794 C C . GLY A 1 110 ? -6.135 7.640 -4.048 1.00 87.19 110 GLY A C 1
ATOM 795 O O . GLY A 1 110 ? -7.185 8.000 -4.580 1.00 87.19 110 GLY A O 1
ATOM 796 N N . SER A 1 111 ? -6.075 6.519 -3.320 1.00 89.88 111 SER A N 1
ATOM 797 C CA . SER A 1 111 ? -7.220 5.621 -3.129 1.00 89.88 111 SER A CA 1
ATOM 798 C C . SER A 1 111 ? -8.122 6.080 -1.977 1.00 89.88 111 SER A C 1
ATOM 800 O O . SER A 1 111 ? -7.871 5.824 -0.796 1.00 89.88 111 SER A O 1
ATOM 802 N N . VAL A 1 112 ? -9.220 6.758 -2.327 1.00 88.94 112 VAL A N 1
ATOM 803 C CA . VAL A 1 112 ? -10.238 7.220 -1.363 1.00 88.94 112 VAL A CA 1
ATOM 804 C C . VAL A 1 112 ? -10.927 6.045 -0.668 1.00 88.94 112 VAL A C 1
ATOM 806 O O . VAL A 1 112 ? -11.213 6.118 0.526 1.00 88.94 112 VAL A O 1
ATOM 809 N N . GLU A 1 113 ? -11.174 4.963 -1.397 1.00 91.44 113 GLU A N 1
ATOM 810 C CA . GLU A 1 113 ? -11.855 3.769 -0.893 1.00 91.44 113 GLU A CA 1
ATOM 811 C C . GLU A 1 113 ? -10.994 3.024 0.130 1.00 91.44 113 GLU A C 1
ATOM 813 O O . GLU A 1 113 ? -11.471 2.724 1.226 1.00 91.44 113 GLU A O 1
ATOM 818 N N . ALA A 1 114 ? -9.702 2.820 -0.161 1.00 92.31 114 ALA A N 1
ATOM 819 C CA . ALA A 1 114 ? -8.768 2.233 0.798 1.00 92.31 114 ALA A CA 1
ATOM 820 C C . ALA A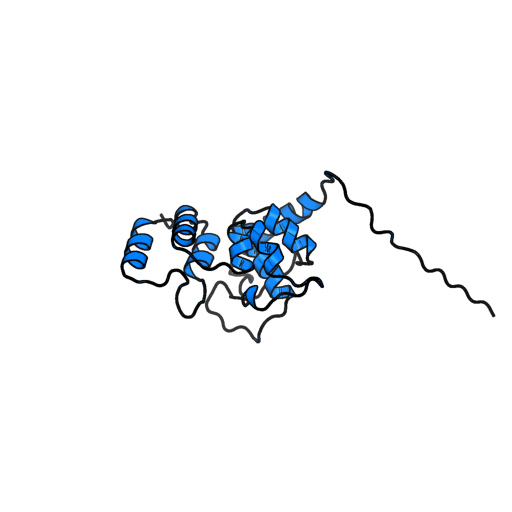 1 114 ? -8.634 3.105 2.055 1.00 92.31 114 ALA A C 1
ATOM 822 O O . ALA A 1 114 ? -8.670 2.598 3.179 1.00 92.31 114 ALA A O 1
ATOM 823 N N . ALA A 1 115 ? -8.553 4.430 1.885 1.00 91.06 115 ALA A N 1
ATOM 824 C CA . ALA A 1 115 ? -8.513 5.358 3.010 1.00 91.06 115 ALA A CA 1
ATOM 825 C C . ALA A 1 115 ? -9.793 5.276 3.862 1.00 91.06 115 ALA A C 1
ATOM 827 O O . ALA A 1 115 ? -9.716 5.219 5.089 1.00 91.06 115 ALA A O 1
ATOM 828 N N . ALA A 1 116 ? -10.971 5.229 3.235 1.00 89.88 116 ALA A N 1
ATOM 829 C CA . ALA A 1 116 ? -12.246 5.091 3.935 1.00 89.88 116 ALA A CA 1
ATOM 830 C C . ALA A 1 116 ? -12.338 3.768 4.708 1.00 89.88 116 ALA A C 1
ATOM 832 O O . ALA A 1 116 ? -12.782 3.761 5.859 1.00 89.88 116 ALA A O 1
ATOM 833 N N . TYR A 1 117 ? -11.871 2.673 4.107 1.00 92.81 117 TYR A N 1
ATOM 834 C CA . TYR A 1 117 ? -11.835 1.358 4.734 1.00 92.81 117 TYR A CA 1
ATOM 835 C C . TYR A 1 117 ? -10.962 1.348 5.998 1.00 92.81 117 TYR A C 1
ATOM 837 O O . TYR A 1 117 ? -11.417 0.942 7.069 1.00 92.81 117 TYR A O 1
ATOM 845 N N . LEU A 1 118 ? -9.736 1.870 5.908 1.00 91.12 118 LEU A N 1
ATOM 846 C CA . LEU A 1 118 ? -8.804 1.934 7.040 1.00 91.12 118 LEU A CA 1
ATOM 847 C C . LEU A 1 118 ? -9.324 2.829 8.172 1.00 91.12 118 LEU A C 1
ATOM 849 O O . LEU A 1 118 ? -9.232 2.463 9.344 1.00 91.12 118 LEU A O 1
ATOM 853 N N . LEU A 1 119 ? -9.946 3.965 7.839 1.00 90.31 119 LEU A N 1
ATOM 854 C CA . LEU A 1 119 ? -10.624 4.819 8.822 1.00 90.31 119 LEU A CA 1
ATOM 855 C C . LEU A 1 119 ? -11.792 4.089 9.510 1.00 90.31 119 LEU A C 1
ATOM 857 O O . LEU A 1 119 ? -12.034 4.297 10.698 1.00 90.31 119 LEU A O 1
ATOM 861 N N . GLY A 1 120 ? -12.511 3.226 8.785 1.00 89.50 120 GLY A N 1
ATOM 862 C CA . GLY A 1 120 ? -13.553 2.358 9.342 1.00 89.50 120 GLY A CA 1
ATOM 863 C C . GLY A 1 120 ? -13.018 1.320 10.334 1.00 89.50 120 GLY A C 1
ATOM 864 O O . GLY A 1 120 ? -13.737 0.932 11.250 1.00 89.50 120 GLY A O 1
ATOM 865 N N . ARG A 1 121 ? -11.746 0.931 10.198 1.00 88.56 121 ARG A N 1
ATOM 866 C CA . ARG A 1 121 ? -11.028 0.002 11.087 1.00 88.56 121 ARG A CA 1
ATOM 867 C C . ARG A 1 121 ? -10.285 0.683 12.238 1.00 88.56 121 ARG A C 1
ATOM 869 O O . ARG A 1 121 ? -9.522 0.029 12.937 1.00 88.56 121 ARG A O 1
ATOM 876 N N . GLY A 1 122 ? -10.521 1.977 12.454 1.00 87.94 122 GLY A N 1
ATOM 877 C CA . GLY A 1 122 ? -9.963 2.712 13.589 1.00 87.94 122 GLY A CA 1
ATOM 878 C C . GLY A 1 122 ? -8.633 3.412 13.315 1.00 87.94 122 GLY A C 1
ATOM 879 O O . GLY A 1 122 ? -8.037 3.925 14.257 1.00 87.94 122 GLY A O 1
ATOM 880 N N . ALA A 1 123 ? -8.178 3.498 12.058 1.00 88.06 123 ALA A N 1
ATOM 881 C CA . ALA A 1 123 ? -6.997 4.295 11.730 1.00 88.06 123 ALA A CA 1
ATOM 882 C C . ALA A 1 123 ? -7.202 5.766 12.144 1.00 88.06 123 ALA A C 1
ATOM 884 O O . ALA A 1 123 ? -8.162 6.418 11.717 1.00 88.06 123 ALA A O 1
ATOM 885 N N . ASP A 1 124 ? -6.296 6.313 12.958 1.00 85.12 124 ASP A N 1
ATOM 886 C CA . ASP A 1 124 ? -6.357 7.725 13.336 1.00 85.12 124 ASP A CA 1
ATOM 887 C C . ASP A 1 124 ? -5.864 8.609 12.183 1.00 85.12 124 ASP A C 1
ATOM 889 O O . ASP A 1 124 ? -4.694 8.621 11.808 1.00 85.12 124 ASP A O 1
ATOM 893 N N . VAL A 1 125 ? -6.775 9.429 11.660 1.00 84.25 125 VAL A N 1
ATOM 894 C CA . VAL A 1 125 ? -6.508 10.421 10.609 1.00 84.25 125 VAL A CA 1
ATOM 895 C C . VAL A 1 125 ? -5.414 11.434 10.980 1.00 84.25 125 VAL A C 1
ATOM 897 O O . VAL A 1 125 ? -4.827 12.072 10.102 1.00 84.25 125 VAL A O 1
ATOM 900 N N . ASN A 1 126 ? -5.162 11.642 12.275 1.00 81.44 126 ASN A N 1
ATOM 901 C CA . ASN A 1 126 ? -4.163 12.582 12.773 1.00 81.44 126 ASN A CA 1
ATOM 902 C C . ASN A 1 126 ? -2.876 11.913 13.259 1.00 81.44 126 ASN A C 1
ATOM 904 O O . ASN A 1 126 ? -1.953 12.656 13.634 1.00 81.44 126 ASN A O 1
ATOM 908 N N . ALA A 1 127 ? -2.808 10.578 13.229 1.00 80.56 127 ALA A N 1
ATOM 909 C CA . ALA A 1 127 ? -1.633 9.832 13.642 1.00 80.56 127 ALA A CA 1
ATOM 910 C C . ALA A 1 127 ? -0.412 10.274 12.841 1.00 80.56 127 ALA A C 1
ATOM 912 O O . ALA A 1 127 ? -0.507 10.698 11.692 1.00 80.56 127 ALA A O 1
ATOM 913 N N . ARG A 1 128 ? 0.755 10.214 13.474 1.00 78.06 128 ARG A N 1
ATOM 914 C CA . ARG A 1 128 ? 2.033 10.522 12.837 1.00 78.06 128 ARG A CA 1
ATOM 915 C C . ARG A 1 128 ? 2.900 9.281 12.944 1.00 78.06 128 ARG A C 1
ATOM 917 O O . ARG A 1 128 ? 3.652 9.209 13.915 1.00 78.06 128 ARG A O 1
ATOM 924 N N . PRO A 1 129 ? 2.768 8.334 12.000 1.00 77.75 129 PRO A N 1
ATOM 925 C CA . PRO A 1 129 ? 3.596 7.147 12.031 1.00 77.75 129 PRO A CA 1
ATOM 926 C C . PRO A 1 129 ? 5.0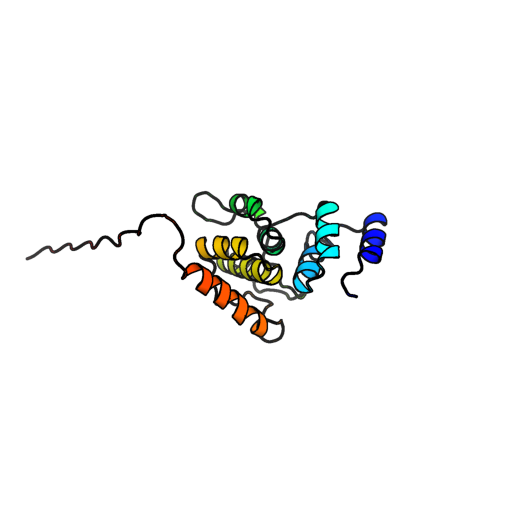69 7.550 11.958 1.00 77.75 129 PRO A C 1
ATOM 928 O O . PRO A 1 129 ? 5.459 8.576 11.372 1.00 77.75 129 PRO A O 1
ATOM 931 N N . SER A 1 130 ? 5.890 6.766 12.629 1.00 75.50 130 SER A N 1
ATOM 932 C CA . SER A 1 130 ? 7.308 7.006 12.790 1.00 75.50 130 SER A CA 1
ATOM 933 C C . SER A 1 130 ? 8.007 6.998 11.428 1.00 75.50 130 SER A C 1
ATOM 935 O O . SER A 1 130 ? 7.694 6.224 10.532 1.00 75.50 130 SER A O 1
ATOM 937 N N . GLY A 1 131 ? 8.957 7.912 11.233 1.00 70.88 131 GLY A N 1
ATOM 938 C CA . GLY A 1 131 ? 9.608 8.126 9.932 1.00 70.88 131 GLY A CA 1
ATOM 939 C C . GLY A 1 131 ? 8.902 9.131 9.006 1.00 70.88 131 GLY A C 1
ATOM 940 O O . GLY A 1 131 ? 9.566 9.714 8.154 1.00 70.88 131 GLY A O 1
ATOM 941 N N . PHE A 1 132 ? 7.631 9.482 9.250 1.00 67.94 132 PHE A N 1
ATOM 942 C CA . PHE A 1 132 ? 6.878 10.514 8.500 1.00 67.94 132 PHE A CA 1
ATOM 943 C C . PHE A 1 132 ? 6.909 11.884 9.203 1.00 67.94 132 PHE A C 1
ATOM 945 O O . PHE A 1 132 ? 6.032 12.726 9.040 1.00 67.94 132 PHE A O 1
ATOM 952 N N . GLY A 1 133 ? 7.920 12.133 10.041 1.00 63.97 133 GLY A N 1
ATOM 953 C CA . GLY A 1 133 ? 8.038 13.344 10.861 1.00 63.97 133 GLY A CA 1
ATOM 954 C C . GLY A 1 133 ? 8.260 14.651 10.079 1.00 63.97 133 GLY A C 1
ATOM 955 O O . GLY A 1 133 ? 8.152 14.726 8.859 1.00 63.97 133 GLY A O 1
ATOM 956 N N . ARG A 1 134 ? 8.623 15.731 10.795 1.00 48.31 134 ARG A N 1
ATOM 957 C CA . ARG A 1 134 ? 8.701 17.126 10.287 1.00 48.31 134 ARG A CA 1
ATOM 958 C C . ARG A 1 134 ? 9.540 17.349 9.014 1.00 48.31 134 ARG A C 1
ATOM 960 O O . ARG A 1 134 ? 9.377 18.401 8.403 1.00 48.31 134 ARG A O 1
ATOM 967 N N . ARG A 1 135 ? 10.410 16.409 8.629 1.00 47.94 135 ARG A N 1
ATOM 968 C CA . ARG A 1 135 ? 11.239 16.463 7.411 1.00 47.94 135 ARG A CA 1
ATOM 969 C C . ARG A 1 135 ? 10.707 15.591 6.256 1.00 47.94 135 ARG A C 1
ATOM 971 O O . ARG A 1 135 ? 11.108 15.817 5.126 1.00 47.94 135 ARG A O 1
ATOM 978 N N . GLY A 1 136 ? 9.791 14.653 6.516 1.00 51.62 136 GLY A N 1
ATOM 979 C CA . GLY A 1 136 ? 9.328 13.622 5.573 1.00 51.62 136 GLY A CA 1
ATOM 980 C C . GLY A 1 136 ? 7.954 13.878 4.942 1.00 51.62 136 GLY A C 1
ATOM 981 O O . GLY A 1 136 ? 7.173 12.952 4.800 1.00 51.62 136 GLY A O 1
ATOM 982 N N . GLY A 1 137 ? 7.600 15.122 4.605 1.00 52.84 137 GLY A N 1
ATOM 983 C CA . GLY A 1 137 ? 6.424 15.384 3.749 1.00 52.84 137 GLY A CA 1
ATOM 984 C C . GLY A 1 137 ? 5.032 15.428 4.412 1.00 52.84 137 GLY A C 1
ATOM 985 O O . GLY A 1 137 ? 4.081 15.869 3.765 1.00 52.84 137 GLY A O 1
ATOM 986 N N . TRP A 1 138 ? 4.888 15.130 5.712 1.00 56.28 138 TRP A N 1
ATOM 987 C CA . TRP A 1 138 ? 3.576 15.079 6.404 1.00 56.28 138 TRP A CA 1
ATOM 988 C C . TRP A 1 138 ? 2.702 16.342 6.296 1.00 56.28 138 TRP A C 1
ATOM 990 O O . TRP A 1 138 ? 1.474 16.287 6.401 1.00 56.28 138 TRP A O 1
ATOM 1000 N N . ARG A 1 139 ? 3.305 17.521 6.082 1.00 48.31 139 ARG A N 1
ATOM 1001 C CA . ARG A 1 139 ? 2.552 18.778 5.918 1.00 48.31 139 ARG A CA 1
ATOM 1002 C C . ARG A 1 139 ? 1.658 18.778 4.673 1.00 48.31 139 ARG A C 1
ATOM 1004 O O . ARG A 1 139 ? 0.573 19.345 4.757 1.00 48.31 139 ARG A O 1
ATOM 1011 N N . ALA A 1 140 ? 2.078 18.142 3.578 1.00 49.41 140 ALA A N 1
ATOM 1012 C CA . ALA A 1 140 ? 1.271 18.025 2.362 1.00 49.41 140 ALA A CA 1
ATOM 1013 C C . ALA A 1 140 ? 0.144 16.989 2.536 1.00 49.41 140 ALA A C 1
ATOM 1015 O O . ALA A 1 140 ? -1.006 17.246 2.182 1.00 49.41 140 ALA A O 1
ATOM 1016 N N . GLN A 1 141 ? 0.439 15.866 3.198 1.00 56.59 141 GLN A N 1
ATOM 1017 C CA . GLN A 1 141 ? -0.512 14.764 3.410 1.00 56.59 141 GLN A CA 1
ATOM 1018 C C . GLN A 1 141 ? -1.638 15.107 4.402 1.00 56.59 141 GLN A C 1
ATOM 1020 O O . GLN A 1 141 ? -2.756 14.610 4.265 1.00 56.59 141 GLN A O 1
ATOM 1025 N N . ARG A 1 142 ? -1.420 16.049 5.337 1.00 54.38 142 ARG A N 1
ATOM 1026 C CA . ARG A 1 142 ? -2.463 16.544 6.262 1.00 54.38 142 ARG A CA 1
ATOM 1027 C C . ARG A 1 142 ? -3.736 17.034 5.571 1.00 54.38 142 ARG A C 1
ATOM 1029 O O . ARG A 1 142 ? -4.815 16.908 6.152 1.00 54.38 142 ARG A O 1
ATOM 1036 N N . GLY A 1 143 ? -3.620 17.639 4.388 1.00 54.09 143 GLY A N 1
ATOM 1037 C CA . GLY A 1 143 ? -4.772 18.115 3.621 1.00 54.09 143 GLY A CA 1
ATOM 1038 C C . GLY A 1 143 ? -5.618 16.958 3.093 1.00 54.09 143 GLY A C 1
ATOM 1039 O O . GLY A 1 143 ? -6.837 16.962 3.259 1.00 54.09 143 GLY A O 1
ATOM 1040 N N . ALA A 1 144 ? -4.960 15.937 2.549 1.00 55.12 144 ALA A N 1
ATOM 1041 C CA . ALA A 1 144 ? -5.603 14.770 1.964 1.00 55.12 144 ALA A CA 1
ATOM 1042 C C . ALA A 1 144 ? -6.217 13.835 3.023 1.00 55.12 144 ALA A C 1
ATOM 1044 O O . ALA A 1 144 ? -7.375 13.451 2.875 1.00 55.12 144 ALA A O 1
ATOM 1045 N N . CYS A 1 145 ? -5.548 13.594 4.161 1.00 54.66 145 CYS A N 1
ATOM 1046 C CA . CYS A 1 145 ? -6.153 12.860 5.286 1.00 54.66 145 CYS A CA 1
ATOM 1047 C C . CYS A 1 145 ? -7.411 13.580 5.817 1.00 54.66 145 CYS A C 1
ATOM 1049 O O . CYS A 1 145 ? -8.440 12.961 6.093 1.00 54.66 145 CYS A O 1
ATOM 1051 N N . ARG A 1 146 ? -7.380 14.921 5.897 1.00 57.81 146 ARG A N 1
ATOM 1052 C CA . ARG A 1 146 ? -8.555 15.730 6.272 1.00 57.81 146 ARG A CA 1
ATOM 1053 C C . ARG A 1 146 ? -9.662 15.684 5.223 1.00 57.81 146 ARG A C 1
ATOM 1055 O O . ARG A 1 146 ? -10.830 15.711 5.603 1.00 57.81 146 ARG A O 1
ATOM 1062 N N . ALA A 1 147 ? -9.323 15.642 3.936 1.00 56.41 147 ALA A N 1
ATOM 1063 C CA . ALA A 1 147 ? -10.290 15.509 2.851 1.00 56.41 147 ALA A CA 1
ATOM 1064 C C . ALA A 1 147 ? -10.978 14.135 2.886 1.00 56.41 147 ALA A C 1
ATOM 1066 O O . ALA A 1 147 ? -12.205 14.088 2.845 1.00 56.41 147 ALA A O 1
ATOM 1067 N N . ALA A 1 148 ? -10.225 13.051 3.095 1.00 53.88 148 ALA A N 1
ATOM 1068 C CA . ALA A 1 148 ? -10.767 11.703 3.282 1.00 53.88 148 ALA A CA 1
ATOM 1069 C C . ALA A 1 148 ? -11.712 11.627 4.500 1.00 53.88 148 ALA A C 1
ATOM 1071 O O . ALA A 1 148 ? -12.838 11.140 4.399 1.00 53.88 148 ALA A O 1
ATOM 1072 N N . ALA A 1 149 ? -11.333 12.226 5.636 1.00 53.84 149 ALA A N 1
ATOM 1073 C CA . ALA A 1 149 ? -12.214 12.303 6.806 1.00 53.84 149 ALA A CA 1
ATOM 1074 C C . ALA A 1 149 ? -13.464 13.180 6.591 1.00 53.84 149 ALA A C 1
ATOM 1076 O O . ALA A 1 149 ? -14.501 12.948 7.217 1.00 53.84 149 ALA A O 1
ATOM 1077 N N . ARG A 1 150 ? -13.396 14.190 5.713 1.00 54.66 150 ARG A N 1
ATOM 1078 C CA . ARG A 1 150 ? -14.563 14.991 5.303 1.00 54.66 150 ARG A CA 1
ATOM 1079 C C . ARG A 1 150 ? -15.460 14.239 4.321 1.00 54.66 150 ARG A C 1
ATOM 1081 O O . ARG A 1 150 ? -16.671 14.415 4.406 1.00 54.66 150 ARG A O 1
ATOM 1088 N N . ALA A 1 151 ? -14.905 13.395 3.451 1.00 48.44 151 ALA A N 1
ATOM 1089 C CA . ALA A 1 151 ? -15.673 12.553 2.534 1.00 48.44 151 ALA A CA 1
ATOM 1090 C C . ALA A 1 151 ? -16.600 11.595 3.301 1.00 48.44 151 ALA A C 1
ATOM 1092 O O . ALA A 1 151 ? -17.777 11.511 2.972 1.00 48.44 151 ALA A O 1
ATOM 1093 N N . ARG A 1 152 ? -16.142 11.020 4.425 1.00 48.38 152 ARG A N 1
ATOM 1094 C CA . ARG A 1 152 ? -16.993 10.231 5.342 1.00 48.38 152 ARG A CA 1
ATOM 1095 C C . ARG A 1 152 ? -18.151 11.029 5.961 1.00 48.38 152 ARG A C 1
ATOM 1097 O O . ARG A 1 152 ? -19.161 10.456 6.348 1.00 48.38 152 ARG A O 1
ATOM 1104 N N . ARG A 1 153 ? -18.013 12.354 6.097 1.00 42.47 153 ARG A N 1
ATOM 1105 C CA . ARG A 1 153 ? -19.076 13.222 6.636 1.00 42.47 153 ARG A CA 1
ATOM 1106 C C . ARG A 1 153 ? -20.120 13.621 5.594 1.00 42.47 153 ARG A C 1
ATOM 1108 O O . ARG A 1 153 ? -21.101 14.251 5.982 1.00 42.47 153 ARG A O 1
ATOM 1115 N N . ARG A 1 154 ? -19.944 13.290 4.308 1.00 31.66 154 ARG A N 1
ATOM 1116 C CA . ARG A 1 154 ? -21.036 13.388 3.332 1.00 31.66 154 ARG A CA 1
ATOM 1117 C C . ARG A 1 154 ? -21.887 12.120 3.455 1.00 31.66 154 ARG A C 1
ATOM 1119 O O . ARG A 1 154 ? -21.373 11.043 3.170 1.00 31.66 154 ARG A O 1
ATOM 1126 N N . PRO A 1 155 ? -23.144 12.216 3.919 1.00 35.28 155 PRO A N 1
ATOM 1127 C CA . PRO A 1 155 ? -23.999 11.050 4.032 1.00 35.28 155 PRO A CA 1
ATOM 1128 C C . PRO A 1 155 ? -24.432 10.636 2.624 1.00 35.28 155 PRO A C 1
ATOM 1130 O O . PRO A 1 155 ? -24.989 11.441 1.880 1.00 35.28 155 PRO A O 1
ATOM 1133 N N . GLY A 1 156 ? -24.158 9.389 2.265 1.00 33.72 156 GLY A N 1
ATOM 1134 C CA . GLY A 1 156 ? -24.618 8.772 1.031 1.00 33.72 156 GLY A CA 1
ATOM 1135 C C . GLY A 1 156 ? -24.752 7.270 1.239 1.00 33.72 156 GLY A C 1
ATOM 1136 O O . GLY A 1 156 ? -23.744 6.578 1.230 1.00 33.72 156 GLY A O 1
ATOM 1137 N N . ALA A 1 157 ? -26.003 6.840 1.420 1.00 35.22 157 ALA A N 1
ATOM 1138 C CA . ALA A 1 157 ? -26.530 5.473 1.388 1.00 35.22 157 ALA A CA 1
ATOM 1139 C C . ALA A 1 157 ? -26.128 4.497 2.523 1.00 35.22 157 ALA A C 1
ATOM 1141 O O . ALA A 1 157 ? -25.055 3.909 2.539 1.00 35.22 157 ALA A O 1
ATOM 1142 N N . ASP A 1 158 ? -27.099 4.323 3.426 1.00 32.31 158 ASP A N 1
ATOM 1143 C CA . ASP A 1 158 ? -27.546 3.075 4.061 1.00 32.31 158 ASP A CA 1
ATOM 1144 C C . ASP A 1 158 ? -26.622 2.293 5.009 1.00 32.31 158 ASP A C 1
ATOM 1146 O O . ASP A 1 158 ? -25.694 1.594 4.618 1.00 32.31 158 ASP A O 1
ATOM 1150 N N . GLY A 1 159 ? -26.997 2.311 6.296 1.00 31.78 159 GLY A N 1
ATOM 1151 C CA . GLY A 1 159 ? -26.502 1.356 7.291 1.00 31.78 159 GLY A CA 1
ATOM 1152 C C . GLY A 1 159 ? -26.618 1.824 8.742 1.00 31.78 159 GLY A C 1
ATOM 1153 O O . GLY A 1 159 ? -25.600 2.077 9.364 1.00 31.78 159 GLY A O 1
ATOM 1154 N N . GLN A 1 160 ? -27.858 1.947 9.238 1.00 27.09 160 GLN A N 1
ATOM 1155 C CA . GLN A 1 160 ? -28.320 1.936 10.646 1.00 27.09 160 GLN A CA 1
ATOM 1156 C C . GLN A 1 160 ? -27.496 2.696 11.727 1.00 27.09 160 GLN A C 1
ATOM 1158 O O . GLN A 1 160 ? -26.343 2.367 12.004 1.00 27.09 160 GLN A O 1
ATOM 1163 N N . PRO A 1 161 ? -28.104 3.650 12.465 1.00 29.78 161 PRO A N 1
ATOM 1164 C CA . PRO A 1 161 ? -27.439 4.311 13.582 1.00 29.78 161 PRO A CA 1
ATOM 1165 C C . PRO A 1 161 ? -27.200 3.319 14.727 1.00 29.78 161 PRO A C 1
ATOM 1167 O O . PRO A 1 161 ? -28.143 2.739 15.267 1.00 29.78 161 PRO A O 1
ATOM 1170 N N . VAL A 1 162 ? -25.939 3.167 15.142 1.00 34.09 162 VAL A N 1
ATOM 1171 C CA . VAL A 1 162 ? -25.596 2.465 16.384 1.00 34.09 162 VAL A CA 1
ATOM 1172 C C . VAL A 1 162 ? -26.239 3.238 17.534 1.00 34.09 162 VAL A C 1
ATOM 1174 O O . VAL A 1 162 ? -25.823 4.350 17.874 1.00 34.09 162 VAL A O 1
ATOM 1177 N N . ARG A 1 163 ? -27.312 2.671 18.090 1.00 32.28 163 ARG A N 1
ATOM 1178 C CA . ARG A 1 163 ? -27.989 3.186 19.276 1.00 32.28 163 ARG A CA 1
ATOM 1179 C C . ARG A 1 163 ? -26.978 3.224 20.418 1.00 32.28 163 ARG A C 1
ATOM 1181 O O . ARG A 1 163 ? -26.440 2.199 20.820 1.00 32.28 163 ARG A O 1
ATOM 1188 N N . ARG A 1 164 ? -26.713 4.420 20.944 1.00 35.94 164 ARG A N 1
ATOM 1189 C CA . ARG A 1 164 ? -26.159 4.569 22.290 1.00 35.94 164 ARG A CA 1
ATOM 1190 C C . ARG A 1 164 ? -27.302 4.295 23.258 1.00 35.94 164 ARG A C 1
ATOM 1192 O O . ARG A 1 164 ? -28.040 5.217 23.597 1.00 35.94 164 ARG A O 1
ATOM 1199 N N . ASP A 1 165 ? -27.478 3.035 23.638 1.00 30.44 165 ASP A N 1
ATOM 1200 C CA . ASP A 1 165 ? -28.423 2.692 24.692 1.00 30.44 165 ASP A CA 1
ATOM 1201 C C . ASP A 1 165 ? -27.917 3.243 26.026 1.00 30.44 165 ASP A C 1
ATOM 1203 O O . ASP A 1 165 ? -26.818 2.956 26.503 1.00 30.44 165 ASP A O 1
ATOM 1207 N N . ALA A 1 166 ? -28.750 4.108 26.594 1.00 36.06 166 ALA A N 1
ATOM 1208 C CA . ALA A 1 166 ? -28.631 4.622 27.936 1.00 36.06 166 ALA A CA 1
ATOM 1209 C C . ALA A 1 166 ? -29.012 3.517 28.927 1.00 36.06 166 ALA A C 1
ATOM 1211 O O . ALA A 1 166 ? -30.187 3.180 29.055 1.00 36.06 166 ALA A O 1
ATOM 1212 N N . ALA A 1 167 ? -28.049 3.006 29.689 1.00 34.12 167 ALA A N 1
ATOM 1213 C CA . ALA A 1 167 ? -28.353 2.287 30.918 1.00 34.12 167 ALA A CA 1
ATOM 1214 C C . ALA A 1 167 ? -28.466 3.299 32.068 1.00 34.12 167 ALA A C 1
ATOM 1216 O O . ALA A 1 167 ? -27.485 3.667 32.712 1.00 34.12 167 ALA A O 1
ATOM 1217 N N . ARG A 1 168 ? -29.699 3.758 32.309 1.00 36.72 168 ARG A N 1
ATOM 1218 C CA . ARG A 1 168 ? -30.140 4.152 33.649 1.00 36.72 168 ARG A CA 1
ATOM 1219 C C . ARG A 1 168 ? -30.255 2.866 34.466 1.00 36.72 168 ARG A C 1
ATOM 1221 O O . ARG A 1 168 ? -31.098 2.035 34.155 1.00 36.72 168 ARG A O 1
ATOM 1228 N N . LEU A 1 169 ? -29.476 2.739 35.530 1.00 36.31 169 LEU A N 1
ATOM 1229 C CA . LEU A 1 169 ? -29.866 1.934 36.682 1.00 36.31 169 LEU A CA 1
ATOM 1230 C C . LEU A 1 169 ? -29.856 2.865 37.887 1.00 36.31 169 LEU A C 1
ATOM 1232 O O . LEU A 1 169 ? -28.807 3.238 38.404 1.00 36.31 169 LEU A O 1
ATOM 1236 N N . GLY A 1 170 ? -31.055 3.301 38.266 1.00 29.84 170 GLY A N 1
ATOM 1237 C CA . GLY A 1 170 ? -31.313 3.745 39.621 1.00 29.84 170 GLY A CA 1
ATOM 1238 C C . GLY A 1 170 ? -31.545 2.515 40.489 1.00 29.84 170 GLY A C 1
ATOM 1239 O O . GLY A 1 170 ? -32.332 1.649 40.118 1.00 29.84 170 GLY A O 1
ATOM 1240 N N . CYS A 1 171 ? -30.898 2.476 41.647 1.00 29.11 171 CYS A N 1
ATOM 1241 C CA . CYS A 1 171 ? -31.382 1.748 42.811 1.00 29.11 171 CYS A CA 1
ATOM 1242 C C . CYS A 1 171 ? -31.324 2.717 43.995 1.00 29.11 171 CYS A C 1
ATOM 1244 O O . CYS A 1 171 ? -30.260 3.231 44.333 1.00 29.11 171 CYS A O 1
ATOM 1246 N N . SER A 1 172 ? -32.497 3.002 44.556 1.00 31.22 172 SER A N 1
ATOM 1247 C CA . SER A 1 172 ? -32.704 3.708 45.819 1.00 31.22 172 SER A CA 1
ATOM 1248 C C . SER A 1 172 ? -32.362 2.806 47.006 1.00 31.22 172 SER A C 1
ATOM 1250 O O . SER A 1 172 ? -32.744 1.637 46.987 1.00 31.22 172 SER A O 1
ATOM 1252 N N . PHE A 1 173 ? -31.729 3.369 48.035 1.00 35.56 173 PHE A N 1
ATOM 1253 C CA . PHE A 1 173 ? -32.213 3.396 49.422 1.00 35.56 173 PHE A CA 1
ATOM 1254 C C . PHE A 1 173 ? -31.539 4.557 50.160 1.00 35.56 173 PHE A C 1
ATOM 1256 O O . PHE A 1 173 ? -30.352 4.820 49.859 1.00 35.56 173 PHE A O 1
#

Radius of gyration: 19.05 Å; chains: 1; bounding box: 51×30×68 Å

InterPro domains:
  IPR002110 Ankyrin repeat [PF00023] (102-128)
  IPR002110 Ankyrin repeat [SM00248] (23-52)
  IPR002110 Ankyrin repeat [SM00248] (98-127)
  IPR036770 Ankyrin repeat-containing domain superfamily [G3DSA:1.25.40.20] (1-155)
  IPR036770 Ankyrin repeat-containing domain superfamily [SSF48403] (2-128)
  IPR050663 Ankyrin Repeat and SOCS Box [PTHR24193] (5-128)

Sequence (173 aa):
SNDDTATVELLLDGGASVDGLDDDRRPLAQAIWYGCTAVVQLLLARGASLDLELAAGTGRVDLLPSFFADDGTLLAGAGRHRPPVNGSLPGEPGQDERLAQALVYAVLGGSVEAAAYLLGRGADVNARPSGFGRRGGWRAQRGACRAAARARRRPGADGQPVRRDAARLGCSF

Foldseek 3Di:
DVLDVVVVVVCVVVVADLCHPPNLNLQLVVCLQVVSPNSNVVSVVVPRDDALQSCLLQLVLVCNVVQADPVLAGDPRNDFDHANDPDDDDDGDDPQLSLLNSLLSNLSSVRLSSNLVSVVSVHDLPDQRPNCDPVNCVVVSNVSSVVSVVVVVPDDDDDDDPDPDDDDDDDDD